Protein AF-A0A7J9Y4R1-F1 (afdb_monomer)

Nearest PDB structures (foldseek):
  2bsq-assembly1_F  TM=6.544E-01  e=1.999E+00  Neisseria gonorrhoeae
  2bsq-assembly1_E  TM=6.856E-01  e=2.479E+00  Neisseria gonorrhoeae

Mean predicted aligned error: 15.53 Å

Structure (mmCIF, N/CA/C/O backbone):
data_AF-A0A7J9Y4R1-F1
#
_entry.id   AF-A0A7J9Y4R1-F1
#
loop_
_atom_site.group_PDB
_atom_site.id
_atom_site.type_symbol
_atom_site.label_atom_id
_atom_site.label_alt_id
_atom_site.label_comp_id
_atom_site.label_asym_id
_atom_site.label_entity_id
_atom_site.label_seq_id
_atom_site.pdbx_PDB_ins_code
_atom_site.Cartn_x
_atom_site.Cartn_y
_atom_site.Cartn_z
_atom_site.occupancy
_atom_site.B_iso_or_equiv
_atom_site.auth_seq_id
_atom_site.auth_comp_id
_atom_site.auth_asym_id
_atom_site.auth_atom_id
_atom_site.pdbx_PDB_model_num
ATOM 1 N N . MET A 1 1 ? -0.280 36.667 -30.301 1.00 43.56 1 MET A N 1
ATOM 2 C CA . MET A 1 1 ? 0.157 35.266 -30.168 1.00 43.56 1 MET A CA 1
ATOM 3 C C . MET A 1 1 ? 1.519 35.346 -29.521 1.00 43.56 1 MET A C 1
ATOM 5 O O . MET A 1 1 ? 2.471 35.665 -30.214 1.00 43.56 1 MET A O 1
ATOM 9 N N . ASP A 1 2 ? 1.566 35.244 -28.194 1.00 50.28 2 ASP A N 1
ATOM 10 C CA . ASP A 1 2 ? 2.825 35.308 -27.452 1.00 50.28 2 ASP A CA 1
ATOM 11 C C . ASP A 1 2 ? 3.618 34.029 -27.700 1.00 50.28 2 ASP A C 1
ATOM 13 O O . ASP A 1 2 ? 3.128 32.927 -27.434 1.00 50.28 2 ASP A O 1
ATOM 17 N N . ASP A 1 3 ? 4.810 34.221 -28.253 1.00 58.75 3 ASP A N 1
ATOM 18 C CA . ASP A 1 3 ? 5.812 33.205 -28.536 1.00 58.75 3 ASP A CA 1
ATOM 19 C C . ASP A 1 3 ? 6.282 32.591 -27.207 1.00 58.75 3 ASP A C 1
ATOM 21 O O . ASP A 1 3 ? 6.934 33.247 -26.393 1.00 58.75 3 ASP A O 1
ATOM 25 N N . LYS A 1 4 ? 5.836 31.364 -26.917 1.00 66.06 4 LYS A N 1
ATOM 26 C CA . LYS A 1 4 ? 6.208 30.617 -25.707 1.00 66.06 4 LYS A CA 1
ATOM 27 C C . LYS A 1 4 ? 7.372 29.685 -26.026 1.00 66.06 4 LYS A C 1
ATOM 29 O O . LYS A 1 4 ? 7.210 28.470 -25.981 1.00 66.06 4 LYS A O 1
ATOM 34 N N . THR A 1 5 ? 8.523 30.257 -26.342 1.00 69.00 5 THR A N 1
ATOM 35 C CA . THR A 1 5 ? 9.767 29.495 -26.484 1.00 69.00 5 THR A CA 1
ATOM 36 C C . THR A 1 5 ? 10.214 29.010 -25.108 1.00 69.00 5 THR A C 1
ATOM 38 O O . THR A 1 5 ? 10.308 29.800 -24.160 1.00 69.00 5 THR A O 1
ATOM 41 N N . PHE A 1 6 ? 10.460 27.708 -24.969 1.00 67.06 6 PHE A N 1
ATOM 42 C CA . PHE A 1 6 ? 10.959 27.136 -23.723 1.00 67.06 6 PHE A CA 1
ATOM 43 C C . PHE A 1 6 ? 12.399 27.614 -23.469 1.00 67.06 6 PHE A C 1
ATOM 45 O O . PHE A 1 6 ? 13.197 27.706 -24.406 1.00 67.06 6 PHE A O 1
ATOM 52 N N . PRO A 1 7 ? 12.780 27.923 -22.214 1.00 71.69 7 PRO A N 1
ATOM 53 C CA . PRO A 1 7 ? 14.157 28.291 -21.901 1.00 71.69 7 PRO A CA 1
ATOM 54 C C . PRO A 1 7 ? 15.121 27.183 -22.358 1.00 71.69 7 PRO A C 1
ATOM 56 O O . PRO A 1 7 ? 14.997 26.044 -21.912 1.00 71.69 7 PRO A O 1
ATOM 59 N N . GLY A 1 8 ? 16.058 27.516 -23.251 1.00 74.62 8 GLY A N 1
ATOM 60 C CA . GLY A 1 8 ? 17.034 26.576 -23.822 1.00 74.62 8 GLY A CA 1
ATOM 61 C C . GLY A 1 8 ? 16.608 25.883 -25.123 1.00 74.62 8 GLY A C 1
ATOM 62 O O . GLY A 1 8 ? 17.381 25.103 -25.667 1.00 74.62 8 GLY A O 1
ATOM 63 N N . GLU A 1 9 ? 15.418 26.171 -25.660 1.00 77.38 9 GLU A N 1
ATOM 64 C CA . GLU A 1 9 ? 14.936 25.569 -26.913 1.00 77.38 9 GLU A CA 1
ATOM 65 C C . GLU A 1 9 ? 15.802 25.962 -28.119 1.00 77.38 9 GLU A C 1
ATOM 67 O O . GLU A 1 9 ? 16.166 25.103 -28.913 1.00 77.38 9 GLU A O 1
ATOM 72 N N . ALA A 1 10 ? 16.227 27.227 -28.215 1.00 76.88 10 ALA A N 1
ATOM 73 C CA . ALA A 1 10 ? 17.127 27.676 -29.281 1.00 76.88 10 ALA A CA 1
ATOM 74 C C . ALA A 1 10 ? 18.501 26.980 -29.227 1.00 76.88 10 ALA A C 1
ATOM 76 O O . ALA A 1 10 ? 19.038 26.595 -30.264 1.00 76.88 10 ALA A O 1
ATOM 77 N N . ASP A 1 11 ? 19.036 26.762 -28.022 1.00 79.94 11 ASP A N 1
ATOM 78 C CA . ASP A 1 11 ? 20.310 26.063 -27.825 1.00 79.94 11 ASP A CA 1
ATOM 79 C C . ASP A 1 11 ? 20.180 24.565 -28.137 1.00 79.94 11 ASP A C 1
ATOM 81 O O . ASP A 1 11 ? 21.069 23.978 -28.751 1.00 79.94 11 ASP A O 1
ATOM 85 N N . ALA A 1 12 ? 19.053 23.945 -27.772 1.00 78.81 12 ALA A N 1
ATOM 86 C CA . ALA A 1 12 ? 18.759 22.552 -28.099 1.00 78.81 12 ALA A CA 1
ATOM 87 C C . ALA A 1 12 ? 18.584 22.337 -29.611 1.00 78.81 12 ALA A C 1
ATOM 89 O O . ALA A 1 12 ? 19.083 21.350 -30.149 1.00 78.81 12 ALA A O 1
ATOM 90 N N . VAL A 1 13 ? 17.921 23.270 -30.302 1.00 80.50 13 VAL A N 1
ATOM 91 C CA . VAL A 1 13 ? 17.761 23.243 -31.764 1.00 80.50 13 VAL A CA 1
ATOM 92 C C . VAL A 1 13 ? 19.113 23.418 -32.455 1.00 80.50 13 VAL A C 1
ATOM 94 O O . VAL A 1 13 ? 19.465 22.600 -33.301 1.00 80.50 13 VAL A O 1
ATOM 97 N N . ALA A 1 14 ? 19.921 24.397 -32.041 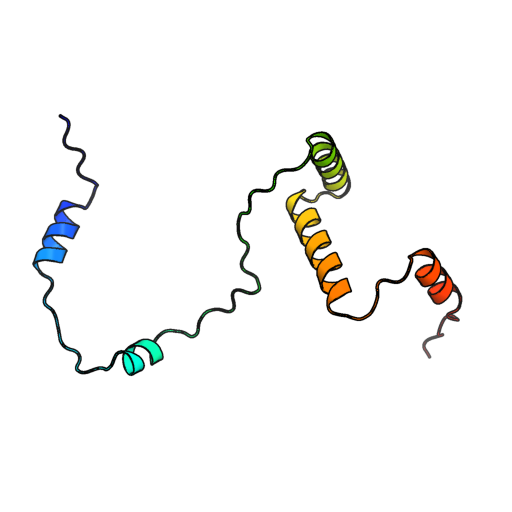1.00 81.19 14 ALA A N 1
ATOM 98 C CA . ALA A 1 14 ? 21.266 24.593 -32.584 1.00 81.19 14 ALA A CA 1
ATOM 99 C C . ALA A 1 14 ? 22.185 23.379 -32.334 1.00 81.19 14 ALA A C 1
ATOM 101 O O . ALA A 1 14 ? 22.964 22.991 -33.205 1.00 81.19 14 ALA A O 1
ATOM 102 N N . ALA A 1 15 ? 22.074 22.739 -31.165 1.00 81.38 15 ALA A N 1
ATOM 103 C CA . ALA A 1 15 ? 22.802 21.510 -30.867 1.00 81.38 15 ALA A CA 1
ATOM 104 C C . ALA A 1 15 ? 22.345 20.356 -31.770 1.00 81.38 15 ALA A C 1
ATOM 106 O O . ALA A 1 15 ? 23.191 19.653 -32.322 1.00 81.38 15 ALA A O 1
ATOM 107 N N . ALA A 1 16 ? 21.035 20.192 -31.974 1.00 82.38 16 ALA A N 1
ATOM 108 C CA . ALA A 1 16 ? 20.473 19.149 -32.827 1.00 82.38 16 ALA A CA 1
ATOM 109 C C . ALA A 1 16 ? 20.893 19.299 -34.299 1.00 82.38 16 ALA A C 1
ATOM 111 O O . ALA A 1 16 ? 21.221 18.302 -34.939 1.00 82.38 16 ALA A O 1
ATOM 112 N N . GLU A 1 17 ? 20.958 20.529 -34.817 1.00 86.06 17 GLU A N 1
ATOM 113 C CA . GLU A 1 17 ? 21.434 20.824 -36.178 1.00 86.06 17 GLU A CA 1
ATOM 114 C C . GLU A 1 17 ? 22.923 20.494 -36.385 1.00 86.06 17 GLU A C 1
ATOM 116 O O . GLU A 1 17 ? 23.355 20.252 -37.511 1.00 86.06 17 GLU A O 1
ATOM 121 N N . SER A 1 18 ? 23.708 20.448 -35.304 1.00 85.00 18 SER A N 1
ATOM 122 C CA . SER A 1 18 ? 25.131 20.087 -35.333 1.00 85.00 18 SER A CA 1
ATOM 123 C C . SER A 1 18 ? 25.403 18.582 -35.184 1.00 85.00 18 SER A C 1
ATOM 125 O O . SER A 1 18 ? 26.550 18.146 -35.324 1.00 85.00 18 SER A O 1
ATOM 127 N N . LEU A 1 19 ? 24.373 17.771 -34.905 1.00 87.12 19 LEU A N 1
ATOM 128 C CA . LEU A 1 19 ? 24.528 16.329 -34.729 1.00 87.12 19 LEU A CA 1
ATOM 129 C C . LEU A 1 19 ? 24.823 15.653 -36.067 1.00 87.12 19 LEU A C 1
ATOM 131 O O . LEU A 1 19 ? 24.079 15.767 -37.040 1.00 87.12 19 LEU A O 1
ATOM 135 N N . THR A 1 20 ? 25.904 14.883 -36.091 1.00 86.00 20 THR A N 1
ATOM 136 C CA . THR A 1 20 ? 26.242 14.002 -37.207 1.00 86.00 20 THR A CA 1
ATOM 137 C C . THR A 1 20 ? 26.141 12.560 -36.747 1.00 86.00 20 THR A C 1
ATOM 139 O O . THR A 1 20 ? 26.521 12.222 -35.625 1.00 86.00 20 THR A O 1
ATOM 142 N N . TYR A 1 21 ? 25.589 11.705 -37.607 1.00 81.25 21 TYR A N 1
ATOM 143 C CA . TYR A 1 21 ? 25.558 10.278 -37.330 1.00 81.25 21 TYR A CA 1
ATOM 144 C C . TYR A 1 21 ? 26.975 9.723 -37.457 1.00 81.25 21 TYR A C 1
ATOM 146 O O . TYR A 1 21 ? 27.581 9.790 -38.528 1.00 81.25 21 TYR A O 1
ATOM 154 N N . VAL A 1 22 ? 27.496 9.189 -36.357 1.00 84.44 22 VAL A N 1
ATOM 155 C CA . VAL A 1 22 ? 28.756 8.452 -36.339 1.00 84.44 22 VAL A CA 1
ATOM 156 C C . VAL A 1 22 ? 28.402 6.980 -36.251 1.00 84.44 22 VAL A C 1
ATOM 158 O O . VAL A 1 22 ? 27.851 6.533 -35.248 1.00 84.44 22 VAL A O 1
ATOM 161 N N . ASP A 1 23 ? 28.712 6.243 -37.312 1.00 83.81 23 ASP A N 1
ATOM 162 C CA . ASP A 1 23 ? 28.659 4.789 -37.279 1.00 83.81 23 ASP A CA 1
ATOM 163 C C . ASP A 1 23 ? 29.8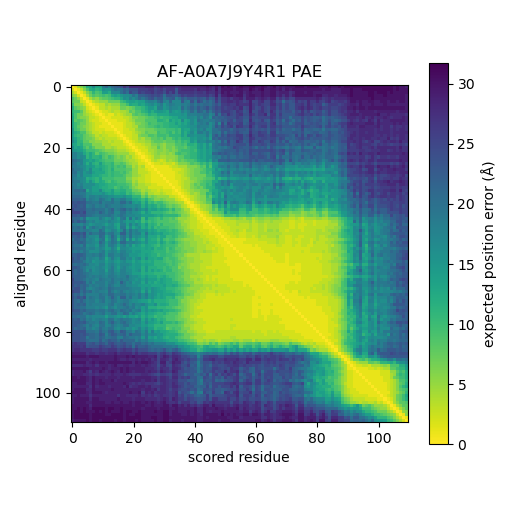15 4.292 -36.407 1.00 83.81 23 ASP A C 1
ATOM 165 O O . ASP A 1 23 ? 30.991 4.454 -36.745 1.00 83.81 23 ASP A O 1
ATOM 169 N N . THR A 1 24 ? 29.479 3.755 -35.239 1.00 81.94 24 THR A N 1
ATOM 170 C CA . THR A 1 24 ? 30.460 3.227 -34.290 1.00 81.94 24 THR A CA 1
ATOM 171 C C . THR A 1 24 ? 30.973 1.850 -34.708 1.00 81.94 24 THR A C 1
ATOM 173 O O . THR A 1 24 ? 31.936 1.365 -34.116 1.00 81.94 24 THR A O 1
ATOM 176 N N . GLY A 1 25 ? 30.357 1.217 -35.717 1.00 86.88 25 GLY A N 1
ATOM 177 C CA . GLY A 1 25 ? 30.644 -0.157 -36.126 1.00 86.88 25 GLY A CA 1
ATOM 178 C C . GLY A 1 25 ? 30.214 -1.207 -35.100 1.00 86.88 25 GLY A C 1
ATOM 179 O O . GLY A 1 25 ? 30.508 -2.386 -35.283 1.00 86.88 25 GLY A O 1
ATOM 180 N N . GLU A 1 26 ? 29.539 -0.790 -34.027 1.00 88.06 26 GLU A N 1
ATOM 181 C CA . GLU A 1 26 ? 29.059 -1.671 -32.969 1.00 88.06 26 GLU A CA 1
ATOM 182 C C . GLU A 1 26 ? 27.656 -2.163 -33.304 1.00 88.06 26 GLU A C 1
ATOM 184 O O . GLU A 1 26 ? 26.767 -1.401 -33.689 1.00 88.06 26 GLU A O 1
ATOM 189 N N . THR A 1 27 ? 27.445 -3.457 -33.131 1.00 90.31 27 THR A N 1
ATOM 190 C CA . THR A 1 27 ? 26.120 -4.054 -33.232 1.00 90.31 27 THR A CA 1
ATOM 191 C C . THR A 1 27 ? 25.244 -3.630 -32.052 1.00 90.31 27 THR A C 1
ATOM 193 O O . THR A 1 27 ? 25.726 -3.324 -30.960 1.00 90.31 27 THR A O 1
ATOM 196 N N . GLU A 1 28 ? 23.923 -3.672 -32.237 1.00 85.50 28 GLU A N 1
ATOM 197 C CA . GLU A 1 28 ? 22.955 -3.393 -31.166 1.00 85.50 28 GLU A CA 1
ATOM 198 C C . GLU A 1 28 ? 23.212 -4.254 -29.917 1.00 85.50 28 GLU A C 1
ATOM 200 O O . GLU A 1 28 ? 23.142 -3.765 -28.793 1.00 85.50 28 GLU A O 1
ATOM 205 N N . ALA A 1 29 ? 23.593 -5.520 -30.106 1.00 88.69 29 ALA A N 1
ATOM 206 C CA . ALA A 1 29 ? 23.915 -6.428 -29.011 1.00 88.69 29 ALA A CA 1
ATOM 207 C C . ALA A 1 29 ? 25.148 -5.980 -28.202 1.00 88.69 29 ALA A C 1
ATOM 209 O O . ALA A 1 29 ? 25.137 -6.062 -26.974 1.00 88.69 29 ALA A O 1
ATOM 210 N N . GLU A 1 30 ? 26.195 -5.482 -28.867 1.00 91.38 30 GLU A N 1
ATOM 211 C CA . GLU A 1 30 ? 27.406 -4.967 -28.210 1.00 91.38 30 GLU A CA 1
ATOM 212 C C . GLU A 1 30 ? 27.127 -3.673 -27.441 1.00 91.38 30 GLU A C 1
ATOM 214 O O . GLU A 1 30 ? 27.661 -3.478 -26.349 1.00 91.38 30 GLU A O 1
ATOM 219 N N . LEU A 1 31 ? 26.249 -2.816 -27.968 1.00 88.50 31 LEU A N 1
ATOM 220 C CA . LEU A 1 31 ? 25.796 -1.607 -27.280 1.00 88.50 31 LEU A CA 1
ATOM 221 C C . LEU A 1 31 ? 24.957 -1.941 -26.041 1.00 88.50 31 LEU A C 1
ATOM 223 O O . LEU A 1 31 ? 25.198 -1.386 -24.968 1.00 88.50 31 LEU A O 1
ATOM 227 N N . LEU A 1 32 ? 24.015 -2.881 -26.155 1.00 86.75 32 LEU A N 1
ATOM 228 C CA . LEU A 1 32 ? 23.186 -3.326 -25.031 1.00 86.75 32 LEU A CA 1
ATOM 229 C C . LEU A 1 32 ? 24.020 -3.990 -23.927 1.00 86.75 32 LEU A C 1
ATOM 231 O O . LEU A 1 32 ? 23.730 -3.797 -22.750 1.00 86.75 32 LEU A O 1
ATOM 235 N N . ALA A 1 33 ? 25.087 -4.712 -24.281 1.00 88.69 33 ALA A N 1
ATOM 236 C CA . ALA A 1 33 ? 25.990 -5.336 -23.312 1.00 88.69 33 ALA A CA 1
ATOM 237 C C . ALA A 1 33 ? 26.791 -4.328 -22.464 1.00 88.69 33 ALA A C 1
ATOM 239 O O . ALA A 1 33 ? 27.307 -4.693 -21.409 1.00 88.69 33 ALA A O 1
ATOM 240 N N . LYS A 1 34 ? 26.908 -3.070 -22.911 1.00 90.19 34 LYS A N 1
ATOM 241 C CA . LYS A 1 34 ? 27.576 -1.989 -22.166 1.00 90.19 34 LYS A CA 1
ATOM 242 C C . LYS A 1 34 ? 26.650 -1.252 -21.204 1.00 90.19 34 LYS A C 1
ATOM 244 O O . LYS A 1 34 ? 27.138 -0.451 -20.405 1.00 90.19 34 LYS A O 1
ATOM 249 N N . LEU A 1 35 ? 25.338 -1.468 -21.294 1.00 85.94 35 LEU A N 1
ATOM 250 C CA . LEU A 1 35 ? 24.409 -0.882 -20.340 1.00 85.94 35 LEU A CA 1
ATOM 251 C C . LEU A 1 35 ? 24.663 -1.483 -18.952 1.00 85.94 35 LEU A C 1
ATOM 253 O O . LEU A 1 35 ? 25.004 -2.665 -18.844 1.00 85.94 35 LEU A O 1
ATOM 257 N N . PRO A 1 36 ? 24.505 -0.692 -17.877 1.00 82.56 36 PRO A N 1
ATOM 258 C CA . PRO A 1 36 ? 24.469 -1.263 -16.542 1.00 82.56 36 PRO A CA 1
ATOM 259 C C . PRO A 1 36 ? 23.387 -2.354 -16.492 1.00 82.56 36 PRO A C 1
ATOM 261 O O . PRO A 1 36 ? 22.374 -2.238 -17.194 1.00 82.56 36 PRO A O 1
ATOM 264 N N . PRO A 1 37 ? 23.584 -3.417 -15.688 1.00 79.69 37 PRO A N 1
ATOM 265 C CA . PRO A 1 37 ? 22.528 -4.396 -15.485 1.00 79.69 37 PRO A CA 1
ATOM 266 C C . PRO A 1 37 ? 21.260 -3.663 -15.028 1.00 79.69 37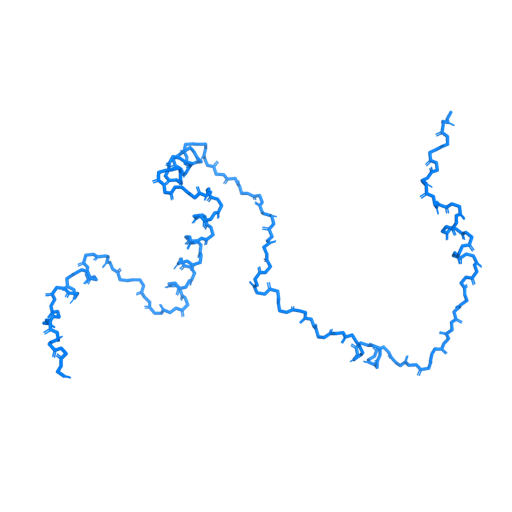 PRO A C 1
ATOM 268 O O . PRO A 1 37 ? 21.378 -2.662 -14.311 1.00 79.69 37 PRO A O 1
ATOM 271 N N . PRO A 1 38 ? 20.064 -4.121 -15.444 1.00 76.06 38 PRO A N 1
ATOM 272 C CA . PRO A 1 38 ? 18.831 -3.536 -14.945 1.00 76.06 38 PRO A CA 1
ATOM 273 C C . PRO A 1 38 ? 18.886 -3.568 -13.420 1.00 76.06 38 PRO A C 1
ATOM 275 O O . PRO A 1 38 ? 19.186 -4.610 -12.831 1.00 76.06 38 PRO A O 1
ATOM 278 N N . GLU A 1 39 ? 18.678 -2.411 -12.797 1.00 78.69 39 GLU A N 1
ATOM 279 C CA . GLU A 1 39 ? 18.623 -2.337 -11.344 1.00 78.69 39 GLU A CA 1
ATOM 280 C C . GLU A 1 39 ? 17.526 -3.277 -10.845 1.00 78.69 39 GLU A C 1
ATOM 282 O O . GLU A 1 39 ? 16.469 -3.403 -11.470 1.00 78.69 39 GLU A O 1
ATOM 287 N N . ASP A 1 40 ? 17.786 -3.953 -9.727 1.00 77.25 40 ASP A N 1
ATOM 288 C CA . ASP A 1 40 ? 16.754 -4.728 -9.057 1.00 77.25 40 ASP A CA 1
ATOM 289 C C . ASP A 1 40 ? 15.667 -3.761 -8.573 1.00 77.25 40 ASP A C 1
ATOM 291 O O . ASP A 1 40 ? 15.867 -2.965 -7.655 1.00 77.25 40 ASP A O 1
ATOM 295 N N . THR A 1 41 ? 14.514 -3.791 -9.241 1.00 79.94 41 THR A N 1
ATOM 296 C CA . THR A 1 41 ? 13.379 -2.925 -8.923 1.00 79.94 41 THR A CA 1
ATOM 297 C C . THR A 1 41 ? 12.511 -3.486 -7.799 1.00 79.94 41 THR A C 1
ATOM 299 O O . THR A 1 41 ? 11.430 -2.946 -7.571 1.00 79.94 41 THR A O 1
ATOM 302 N N . GLY A 1 42 ? 12.934 -4.558 -7.115 1.00 76.94 42 GLY A N 1
ATOM 303 C CA . GLY A 1 42 ? 12.157 -5.217 -6.061 1.00 76.94 42 GLY A CA 1
ATOM 304 C C . GLY A 1 42 ? 11.669 -4.267 -4.962 1.00 76.94 42 GLY A C 1
ATOM 305 O O . GLY A 1 42 ? 10.531 -4.382 -4.516 1.00 76.94 42 GLY A O 1
ATOM 306 N N . ASP A 1 43 ? 12.473 -3.257 -4.615 1.00 78.88 43 ASP A N 1
ATOM 307 C CA . ASP A 1 43 ? 12.153 -2.275 -3.568 1.00 78.88 43 ASP A CA 1
ATOM 308 C C . ASP A 1 43 ? 11.570 -0.953 -4.106 1.00 78.88 43 ASP A C 1
ATOM 310 O O . ASP A 1 43 ? 11.317 -0.004 -3.352 1.00 78.88 43 ASP A O 1
ATOM 314 N N . MET A 1 44 ? 11.356 -0.847 -5.421 1.00 88.75 44 MET A N 1
ATOM 315 C CA . MET A 1 44 ? 10.862 0.382 -6.037 1.00 88.75 44 MET A CA 1
ATOM 316 C C . MET A 1 44 ? 9.380 0.602 -5.711 1.00 88.75 44 MET A C 1
ATOM 318 O O . MET A 1 44 ? 8.504 -0.175 -6.088 1.00 88.75 44 MET A O 1
ATOM 322 N N . LEU A 1 45 ? 9.069 1.723 -5.057 1.00 91.44 45 LEU A N 1
ATOM 323 C CA . LEU A 1 45 ? 7.691 2.084 -4.726 1.00 91.44 45 LEU A CA 1
ATOM 324 C C . LEU A 1 45 ? 7.013 2.827 -5.879 1.00 91.44 45 LEU A C 1
ATOM 326 O O . LEU A 1 45 ? 7.516 3.840 -6.365 1.00 91.44 45 LEU A O 1
ATOM 330 N N . VAL A 1 46 ? 5.814 2.375 -6.255 1.00 93.56 46 VAL A N 1
ATOM 331 C CA . VAL A 1 46 ? 5.012 2.971 -7.332 1.00 93.56 46 VAL A CA 1
ATOM 332 C C . VAL A 1 46 ? 3.733 3.594 -6.778 1.00 93.56 46 VAL A C 1
ATOM 334 O O . VAL A 1 46 ? 2.980 2.975 -6.021 1.00 93.56 46 VAL A O 1
ATOM 337 N N . VAL A 1 47 ? 3.443 4.831 -7.187 1.00 95.06 47 VAL A N 1
ATOM 338 C CA . VAL A 1 47 ? 2.189 5.505 -6.828 1.00 95.06 47 VAL A CA 1
ATOM 339 C C . VAL A 1 47 ? 1.029 4.854 -7.574 1.00 95.06 47 VAL A C 1
ATOM 341 O O . VAL A 1 47 ? 0.948 4.915 -8.798 1.00 95.06 47 VAL A O 1
ATOM 344 N N . THR A 1 48 ? 0.093 4.280 -6.821 1.00 92.44 48 THR A N 1
ATOM 345 C CA . THR A 1 48 ? -1.077 3.591 -7.375 1.00 92.44 48 THR A CA 1
ATOM 346 C C . THR A 1 48 ? -2.366 4.214 -6.850 1.00 92.44 48 THR A C 1
ATOM 348 O O . THR A 1 48 ? -2.506 4.481 -5.656 1.00 92.44 48 THR A O 1
ATOM 351 N N . SER A 1 49 ? -3.333 4.447 -7.741 1.00 94.19 49 SER A N 1
ATOM 352 C CA . SER A 1 49 ? -4.662 4.943 -7.367 1.00 94.19 49 SER A CA 1
ATOM 353 C C . SER A 1 49 ? -5.629 3.785 -7.135 1.00 94.19 49 SER A C 1
ATOM 355 O O . SER A 1 49 ? -5.895 3.008 -8.048 1.00 94.19 49 SER A O 1
ATOM 357 N N . LEU A 1 50 ? -6.214 3.709 -5.939 1.00 93.25 50 LEU A N 1
ATOM 358 C CA . LEU A 1 50 ? -7.212 2.701 -5.576 1.00 93.25 50 LEU A CA 1
ATOM 359 C C . LEU A 1 50 ? -8.535 3.369 -5.187 1.00 93.25 50 LEU A C 1
ATOM 361 O O . LEU A 1 50 ? -8.567 4.309 -4.391 1.00 93.25 50 LEU A O 1
ATOM 365 N N . ARG A 1 51 ? -9.651 2.855 -5.714 1.00 96.88 51 ARG A N 1
ATOM 366 C CA . ARG A 1 51 ? -10.992 3.251 -5.267 1.00 96.88 51 ARG A CA 1
ATOM 367 C C . ARG A 1 51 ? -11.434 2.345 -4.123 1.00 96.88 51 ARG A C 1
ATOM 369 O O . ARG A 1 51 ? -11.574 1.144 -4.312 1.00 96.88 51 ARG A O 1
ATOM 376 N N . ILE A 1 52 ? -11.709 2.934 -2.963 1.00 96.38 52 ILE A N 1
ATOM 377 C CA . ILE A 1 52 ? -12.265 2.234 -1.799 1.00 96.38 52 ILE A CA 1
ATOM 378 C C . ILE A 1 52 ? -13.465 2.997 -1.229 1.00 96.38 52 ILE A C 1
ATOM 380 O O . ILE A 1 52 ? -13.542 4.220 -1.382 1.00 96.38 52 ILE A O 1
ATOM 384 N N . PRO A 1 53 ? -14.396 2.318 -0.534 1.00 98.31 53 PRO A N 1
ATOM 385 C CA . PRO A 1 53 ? -15.488 2.993 0.157 1.00 98.31 53 PRO A CA 1
ATOM 386 C C . PRO A 1 53 ? -14.979 4.033 1.165 1.00 98.31 53 PRO A C 1
ATOM 388 O O . PRO A 1 53 ? -14.052 3.767 1.932 1.00 98.31 53 PRO A O 1
ATOM 391 N N . LEU A 1 54 ? -15.638 5.195 1.241 1.00 97.94 54 LEU A N 1
ATOM 392 C CA . LEU A 1 54 ? -15.248 6.284 2.151 1.00 97.94 54 LEU A CA 1
ATOM 393 C C . LEU A 1 54 ? -15.184 5.832 3.618 1.00 97.94 54 LEU A C 1
ATOM 395 O O . LEU A 1 54 ? -14.253 6.174 4.343 1.00 97.94 54 LEU A O 1
ATOM 399 N N . ARG A 1 55 ? -16.148 5.009 4.046 1.00 98.06 55 ARG A N 1
ATOM 400 C CA . ARG A 1 55 ? -16.166 4.448 5.403 1.00 98.06 55 ARG A CA 1
ATOM 401 C C . ARG A 1 55 ? -14.924 3.600 5.685 1.00 98.06 55 ARG A C 1
ATOM 403 O O . ARG A 1 55 ? -14.386 3.670 6.784 1.00 98.06 55 ARG A O 1
ATOM 410 N N . LEU A 1 56 ? -14.472 2.813 4.707 1.00 97.62 56 LEU A N 1
ATOM 411 C CA . LEU A 1 56 ? -13.260 2.008 4.839 1.00 97.62 56 LEU A CA 1
ATOM 412 C C . LEU A 1 56 ? -12.025 2.908 4.936 1.00 97.62 56 LEU A C 1
ATOM 414 O O . LEU A 1 56 ? -11.219 2.724 5.843 1.00 97.62 56 LEU A O 1
ATOM 418 N N . ARG A 1 57 ? -11.927 3.926 4.071 1.00 97.31 57 ARG A N 1
ATOM 419 C CA . ARG A 1 57 ? -10.846 4.922 4.114 1.00 97.31 57 ARG A CA 1
ATOM 420 C C . ARG A 1 57 ? -10.730 5.589 5.488 1.00 97.31 57 ARG A C 1
ATOM 422 O O . ARG A 1 57 ? -9.624 5.728 5.999 1.00 97.31 57 ARG A O 1
ATOM 429 N N . ASN A 1 58 ? -11.851 5.997 6.082 1.00 98.31 58 ASN A N 1
ATOM 430 C CA . ASN A 1 58 ? -11.841 6.666 7.385 1.00 98.31 58 ASN A CA 1
ATOM 431 C C . ASN A 1 58 ? -11.394 5.717 8.504 1.00 98.31 58 ASN A C 1
ATOM 433 O O . ASN A 1 58 ? -10.505 6.069 9.270 1.00 98.31 58 ASN A O 1
ATOM 437 N N . ARG A 1 59 ? -11.919 4.483 8.528 1.00 98.06 59 ARG A N 1
ATOM 438 C CA . ARG A 1 59 ? -11.492 3.458 9.496 1.00 98.06 59 ARG A CA 1
ATOM 439 C C . ARG A 1 59 ? -10.005 3.135 9.383 1.00 98.06 59 ARG A C 1
ATOM 441 O O . ARG A 1 59 ? -9.339 2.974 10.398 1.00 98.06 59 ARG A O 1
ATOM 448 N N . LEU A 1 60 ? -9.487 3.036 8.159 1.00 97.56 60 LEU A N 1
ATOM 449 C CA . LEU A 1 60 ? -8.062 2.818 7.925 1.00 97.56 60 LEU A CA 1
ATOM 450 C C . LEU A 1 60 ? -7.232 3.973 8.494 1.00 97.56 60 LEU A C 1
ATOM 452 O O . LEU A 1 60 ? -6.221 3.730 9.146 1.00 97.56 60 LEU A O 1
ATOM 456 N N . LYS A 1 61 ? -7.669 5.217 8.271 1.00 97.88 61 LYS A N 1
ATOM 457 C CA . LYS A 1 61 ? -6.984 6.407 8.781 1.00 97.88 61 LYS A CA 1
ATOM 458 C C . LYS A 1 61 ? -6.905 6.402 10.310 1.00 97.88 61 LYS A C 1
ATOM 460 O O . LYS A 1 61 ? -5.812 6.523 10.846 1.00 97.88 61 LYS A O 1
ATOM 465 N N . GLU A 1 62 ? -8.027 6.177 10.989 1.00 98.44 62 GLU A N 1
ATOM 466 C CA . GLU A 1 62 ? -8.086 6.081 12.458 1.00 98.44 62 GLU A CA 1
ATOM 467 C C . GLU A 1 62 ? -7.183 4.955 12.993 1.00 98.44 62 GLU A C 1
ATOM 469 O O . GLU A 1 62 ? -6.454 5.123 13.970 1.00 98.44 62 GLU A O 1
ATOM 474 N N . TYR A 1 63 ? -7.197 3.797 12.327 1.00 97.88 63 TYR A N 1
ATOM 475 C CA . TYR A 1 63 ? -6.382 2.648 12.713 1.00 97.88 63 TYR A CA 1
ATOM 476 C C . TYR A 1 63 ? -4.873 2.911 12.557 1.00 97.88 63 TYR A C 1
ATOM 478 O O . TYR 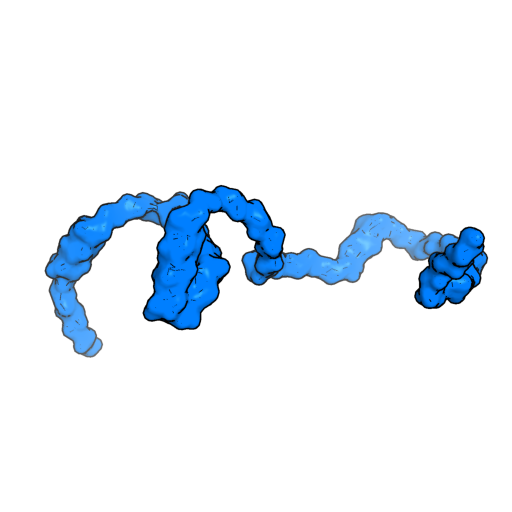A 1 63 ? -4.085 2.435 13.382 1.00 97.88 63 TYR A O 1
ATOM 486 N N . ALA A 1 64 ? -4.483 3.655 11.516 1.00 97.94 64 ALA A N 1
ATOM 487 C CA . ALA A 1 64 ? -3.107 4.072 11.253 1.00 97.94 64 ALA A CA 1
ATOM 488 C C . ALA A 1 64 ? -2.623 5.121 12.264 1.00 97.94 64 ALA A C 1
ATOM 490 O O . ALA A 1 64 ? -1.536 4.985 12.824 1.00 97.94 64 ALA A O 1
ATOM 491 N N . GLU A 1 65 ? -3.467 6.112 12.567 1.00 97.94 65 GLU A N 1
ATOM 492 C CA . GLU A 1 65 ? -3.196 7.147 13.571 1.00 97.94 65 GLU A CA 1
ATOM 493 C C . GLU A 1 65 ? -2.940 6.538 14.953 1.00 97.94 65 GLU A C 1
ATOM 495 O O . GLU A 1 65 ? -1.951 6.876 15.596 1.00 97.94 65 GLU A O 1
ATOM 500 N N . ALA A 1 66 ? -3.747 5.556 15.370 1.00 98.06 66 ALA A N 1
ATOM 501 C CA . ALA A 1 66 ? -3.547 4.849 16.638 1.00 98.06 66 ALA A CA 1
ATOM 502 C C . ALA A 1 66 ? -2.190 4.115 16.737 1.00 98.06 66 ALA A C 1
ATOM 504 O O . ALA A 1 66 ? -1.765 3.754 17.833 1.00 98.06 66 ALA A O 1
ATOM 505 N N . ARG A 1 67 ? -1.519 3.876 15.603 1.00 96.94 67 ARG A N 1
ATOM 506 C CA . ARG A 1 67 ? -0.218 3.194 15.491 1.00 96.94 67 ARG A CA 1
ATOM 507 C C . ARG A 1 67 ? 0.933 4.131 15.126 1.00 96.94 67 ARG A C 1
ATOM 509 O O . ARG A 1 67 ? 2.059 3.662 15.029 1.00 96.94 67 ARG A O 1
ATOM 516 N N . ASN A 1 68 ? 0.672 5.429 14.948 1.00 97.62 68 ASN A N 1
ATOM 517 C CA . ASN A 1 68 ? 1.644 6.416 14.465 1.00 97.62 68 ASN A CA 1
ATOM 518 C C . ASN A 1 68 ? 2.288 6.042 13.114 1.00 97.62 68 ASN A C 1
ATOM 520 O O . ASN A 1 68 ? 3.467 6.305 12.887 1.00 97.62 68 ASN A O 1
ATOM 524 N N . VAL A 1 69 ? 1.512 5.442 12.207 1.00 97.75 69 VAL A N 1
ATOM 525 C CA . VAL A 1 69 ? 1.949 5.104 10.840 1.00 97.75 69 VAL A CA 1
ATOM 526 C C . VAL A 1 69 ? 1.028 5.734 9.802 1.00 97.75 69 VAL A C 1
ATOM 528 O O . VAL A 1 69 ? -0.093 6.146 10.109 1.00 97.75 69 VAL A O 1
ATOM 531 N N . SER A 1 70 ? 1.478 5.816 8.548 1.00 97.50 70 SER A N 1
ATOM 532 C CA . SER A 1 70 ? 0.608 6.259 7.460 1.00 97.50 70 SER A CA 1
ATOM 533 C C . SER A 1 70 ? -0.341 5.131 7.015 1.00 97.50 70 SER A C 1
ATOM 535 O O . SER A 1 70 ? 0.010 3.950 7.075 1.00 97.50 70 SER A O 1
ATOM 537 N N . PRO A 1 71 ? -1.526 5.467 6.474 1.00 96.38 71 PRO A N 1
ATOM 538 C CA . PRO A 1 71 ? -2.404 4.486 5.836 1.00 96.38 71 PRO A CA 1
ATOM 539 C C . PRO A 1 71 ? -1.733 3.676 4.716 1.00 96.38 71 PRO A C 1
ATOM 541 O O . PRO A 1 71 ? -2.080 2.517 4.520 1.00 96.38 71 PRO A O 1
ATOM 544 N N . SER A 1 72 ? -0.784 4.270 3.980 1.00 95.69 72 SER A N 1
ATOM 545 C CA . SER A 1 72 ? -0.080 3.591 2.885 1.00 95.69 72 SER A CA 1
ATOM 546 C C . SER A 1 72 ? 0.865 2.495 3.374 1.00 95.69 72 SER A C 1
ATOM 548 O O . SER A 1 72 ? 0.969 1.471 2.706 1.00 95.69 72 SER A O 1
ATOM 550 N N . VAL A 1 73 ? 1.500 2.679 4.539 1.00 96.31 73 VAL A N 1
ATOM 551 C CA . VAL A 1 73 ? 2.340 1.649 5.168 1.00 96.31 73 VAL A CA 1
ATOM 552 C C . VAL A 1 73 ? 1.500 0.414 5.473 1.00 96.31 73 VAL A C 1
ATOM 554 O O . VAL A 1 73 ? 1.841 -0.667 5.017 1.00 96.31 73 VAL A O 1
ATOM 557 N N . LEU A 1 74 ? 0.348 0.594 6.125 1.00 96.19 74 LEU A N 1
ATOM 558 C CA . LEU A 1 74 ? -0.543 -0.520 6.457 1.00 96.19 74 LEU A CA 1
ATOM 559 C C . LEU A 1 74 ? -1.109 -1.229 5.229 1.00 96.19 74 LEU A C 1
ATOM 561 O O . LEU A 1 74 ? -1.191 -2.449 5.215 1.00 96.19 74 LEU A O 1
ATOM 565 N N . ILE A 1 75 ? -1.526 -0.474 4.204 1.00 95.56 75 ILE A N 1
ATOM 566 C CA . ILE A 1 75 ? -2.030 -1.072 2.960 1.00 95.56 75 ILE A CA 1
ATOM 567 C C . ILE A 1 75 ? -0.959 -1.974 2.351 1.00 95.56 75 ILE A C 1
ATOM 569 O O . ILE A 1 75 ? -1.267 -3.103 1.984 1.00 95.56 75 ILE A O 1
ATOM 573 N N . ARG A 1 76 ? 0.281 -1.484 2.262 1.00 94.38 76 ARG A N 1
ATOM 574 C CA . ARG A 1 76 ? 1.401 -2.255 1.726 1.00 94.38 76 ARG A CA 1
ATOM 575 C C . ARG A 1 76 ? 1.687 -3.493 2.578 1.00 94.38 76 ARG A C 1
ATOM 577 O O . ARG A 1 76 ? 1.666 -4.585 2.031 1.00 94.38 76 ARG A O 1
ATOM 584 N N . GLU A 1 77 ? 1.839 -3.340 3.893 1.00 93.94 77 GLU A N 1
ATOM 585 C CA . GLU A 1 77 ? 2.095 -4.459 4.815 1.00 93.94 77 GLU A CA 1
ATOM 586 C C . GLU A 1 77 ? 1.010 -5.537 4.737 1.00 93.94 77 GLU A C 1
ATOM 588 O O . GLU A 1 77 ? 1.304 -6.726 4.770 1.00 93.94 77 GLU A O 1
ATOM 593 N N . TRP A 1 78 ? -0.262 -5.148 4.629 1.00 94.56 78 TRP A N 1
ATOM 594 C CA . TRP A 1 78 ? -1.354 -6.114 4.511 1.00 94.56 78 TRP A CA 1
ATOM 595 C C . TRP A 1 78 ? -1.377 -6.821 3.161 1.00 94.56 78 TRP A C 1
ATOM 597 O O . TRP A 1 78 ? -1.761 -7.986 3.116 1.00 94.56 78 TRP A O 1
ATOM 607 N N . ILE A 1 79 ? -0.985 -6.142 2.081 1.00 92.62 79 ILE A N 1
ATOM 608 C CA . ILE A 1 79 ? -0.834 -6.767 0.764 1.00 92.62 79 ILE A CA 1
ATOM 609 C C . ILE A 1 79 ?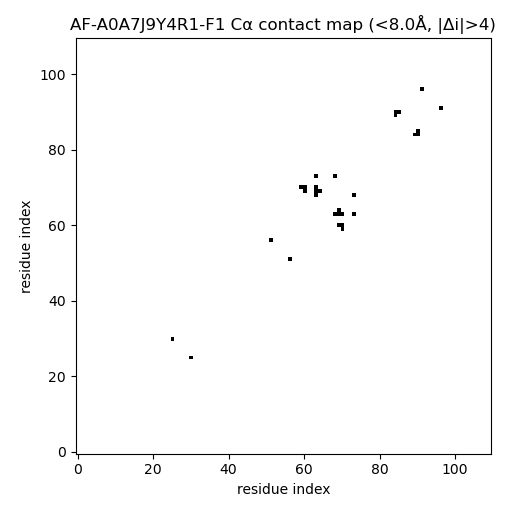 0.327 -7.762 0.798 1.00 92.62 79 ILE A C 1
ATOM 611 O O . ILE A 1 79 ? 0.125 -8.914 0.436 1.00 92.62 79 ILE A O 1
ATOM 615 N N . GLU A 1 80 ? 1.498 -7.348 1.287 1.00 90.38 80 GLU A N 1
ATOM 616 C CA . GLU A 1 80 ? 2.680 -8.207 1.435 1.00 90.38 80 GLU A CA 1
ATOM 617 C C . GLU A 1 80 ? 2.356 -9.433 2.290 1.00 90.38 80 GLU A C 1
ATOM 619 O O . GLU A 1 80 ? 2.534 -10.557 1.839 1.00 90.38 80 GLU A O 1
ATOM 624 N N . LEU A 1 81 ? 1.765 -9.236 3.474 1.00 87.19 81 LEU A N 1
ATOM 625 C CA . LEU A 1 81 ? 1.373 -10.329 4.365 1.00 87.19 81 LEU A CA 1
ATOM 626 C C . LEU A 1 81 ? 0.389 -11.301 3.703 1.00 87.19 81 LEU A C 1
ATOM 628 O O . LEU A 1 81 ? 0.473 -12.507 3.924 1.00 87.19 81 LEU A O 1
ATOM 632 N N . HIS A 1 82 ? -0.572 -10.786 2.932 1.00 86.12 82 HIS A N 1
ATOM 633 C CA . HIS A 1 82 ? -1.555 -11.630 2.265 1.00 86.12 82 HIS A CA 1
ATOM 634 C C . HIS A 1 82 ? -0.925 -12.446 1.135 1.00 86.12 82 HIS A C 1
ATOM 636 O O . HIS A 1 82 ? -1.192 -13.639 1.060 1.00 86.12 82 HIS A O 1
ATOM 642 N N . LEU A 1 83 ? -0.064 -11.827 0.321 1.00 84.94 83 LEU A N 1
ATOM 643 C CA . LEU A 1 83 ? 0.637 -12.488 -0.782 1.00 84.94 83 LEU A CA 1
ATOM 644 C C . LEU A 1 83 ? 1.671 -13.503 -0.277 1.00 84.94 83 LEU A C 1
ATOM 646 O O . LEU A 1 83 ? 1.687 -14.634 -0.745 1.00 84.94 83 LEU A O 1
ATOM 650 N N . SER A 1 84 ? 2.453 -13.173 0.757 1.00 77.81 84 SER A N 1
ATOM 651 C CA . SER A 1 84 ? 3.382 -14.131 1.375 1.00 77.81 84 SER A CA 1
ATOM 652 C C . SER A 1 84 ? 2.664 -15.360 1.938 1.00 77.81 84 SER A C 1
ATOM 654 O O . SER A 1 84 ? 3.205 -16.460 1.916 1.00 77.81 84 SER A O 1
ATOM 656 N N . ALA A 1 85 ? 1.428 -15.195 2.419 1.00 69.62 85 ALA A N 1
ATOM 657 C CA . ALA A 1 85 ? 0.606 -16.308 2.884 1.00 69.62 85 ALA A CA 1
ATOM 658 C C . ALA A 1 85 ? 0.013 -17.167 1.747 1.00 69.62 85 ALA A C 1
ATOM 660 O O . ALA A 1 85 ? -0.553 -18.226 2.026 1.00 69.62 85 ALA A O 1
ATOM 661 N N . GLU A 1 86 ? 0.082 -16.705 0.497 1.00 68.81 86 GLU A N 1
ATOM 662 C CA . GLU A 1 86 ? -0.258 -17.486 -0.697 1.00 68.81 86 GLU A CA 1
ATOM 663 C C . GLU A 1 86 ? 0.971 -18.208 -1.273 1.00 68.81 86 GLU A C 1
ATOM 665 O O . GLU A 1 86 ? 0.824 -19.320 -1.783 1.00 68.81 86 GLU A O 1
ATOM 670 N N . ASP A 1 87 ? 2.164 -17.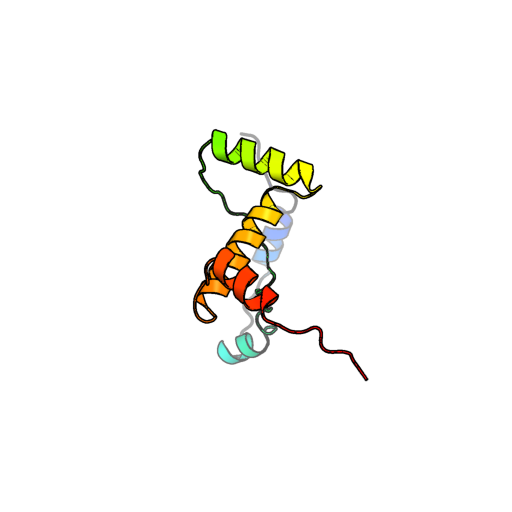617 -1.134 1.00 69.06 87 ASP A N 1
ATOM 671 C CA . ASP A 1 87 ? 3.432 -18.171 -1.632 1.00 69.06 87 ASP A CA 1
ATOM 672 C C . ASP A 1 87 ? 3.997 -19.307 -0.750 1.00 69.06 87 ASP A C 1
ATOM 674 O O . ASP A 1 87 ? 4.641 -20.224 -1.265 1.00 69.06 87 ASP A O 1
ATOM 678 N N . GLU A 1 88 ? 3.716 -19.305 0.561 1.00 60.84 88 GLU A N 1
ATOM 679 C CA . GLU A 1 88 ? 4.105 -20.367 1.502 1.00 60.84 88 GLU A CA 1
ATOM 680 C C .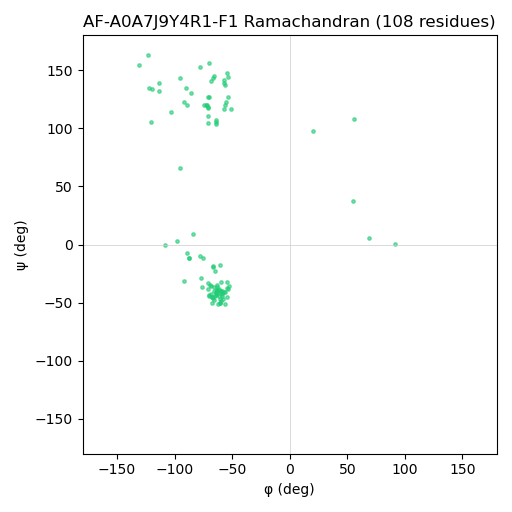 GLU A 1 88 ? 2.873 -20.997 2.189 1.00 60.84 88 GLU A C 1
ATOM 682 O O . GLU A 1 88 ? 2.248 -20.408 3.066 1.00 60.84 88 GLU A O 1
ATOM 687 N N . ASP A 1 89 ? 2.516 -22.218 1.776 1.00 56.28 89 ASP A N 1
ATOM 688 C CA . ASP A 1 89 ? 1.677 -23.212 2.470 1.00 56.28 89 ASP A CA 1
ATOM 689 C C . ASP A 1 89 ? 0.716 -22.734 3.598 1.00 56.28 89 ASP A C 1
ATOM 691 O O . ASP A 1 89 ? 1.039 -22.725 4.784 1.00 56.28 89 ASP A O 1
ATOM 695 N N . ARG A 1 90 ? -0.557 -22.539 3.212 1.00 56.12 90 ARG A N 1
ATOM 696 C CA . ARG A 1 90 ? -1.801 -22.548 4.023 1.00 56.12 90 ARG A CA 1
ATOM 697 C C . ARG A 1 90 ? -1.862 -21.597 5.228 1.00 56.12 90 ARG A C 1
ATOM 699 O O . ARG A 1 90 ? -1.432 -21.904 6.338 1.00 56.12 90 ARG A O 1
ATOM 706 N N . GLN A 1 91 ? -2.671 -20.551 5.065 1.00 56.94 91 GLN A N 1
ATOM 707 C CA . GLN A 1 91 ? -3.262 -19.789 6.167 1.00 56.94 91 GLN A CA 1
ATOM 708 C C . GLN A 1 91 ? -3.955 -20.719 7.182 1.00 56.94 91 GLN A C 1
ATOM 710 O O . GLN A 1 91 ? -4.941 -21.388 6.862 1.00 56.94 91 GLN A O 1
ATOM 715 N N . ILE A 1 92 ? -3.461 -20.743 8.423 1.00 64.69 92 ILE A N 1
ATOM 716 C CA . ILE A 1 92 ? -4.125 -21.423 9.541 1.00 64.69 92 ILE A CA 1
ATOM 717 C C . ILE A 1 92 ? -4.993 -20.432 10.335 1.00 64.69 92 ILE A C 1
ATOM 719 O O . ILE A 1 92 ? -4.604 -19.273 10.511 1.00 64.69 92 ILE A O 1
ATOM 723 N N . PRO A 1 93 ? -6.166 -20.846 10.852 1.00 70.81 93 PRO A N 1
ATOM 724 C CA . PRO A 1 93 ? -6.973 -20.002 11.726 1.00 70.81 93 PRO A CA 1
ATOM 725 C C . PRO A 1 93 ? -6.180 -19.539 12.954 1.00 70.81 93 PRO A C 1
ATOM 727 O O . PRO A 1 93 ? -5.508 -20.336 13.607 1.00 70.81 93 PRO A O 1
ATOM 730 N N . LEU A 1 94 ? -6.318 -18.264 13.337 1.00 73.19 94 LEU A N 1
ATOM 731 C CA . LEU A 1 94 ? -5.621 -17.692 14.500 1.00 73.19 94 LEU A CA 1
ATOM 732 C C . LEU A 1 94 ? -5.868 -18.494 15.789 1.00 73.19 94 LEU A C 1
ATOM 734 O O . LEU A 1 94 ? -4.963 -18.664 16.600 1.00 73.19 94 LEU A O 1
ATOM 738 N N . ALA A 1 95 ? -7.082 -19.015 15.974 1.00 78.69 95 ALA A N 1
ATOM 739 C CA . ALA A 1 95 ? -7.411 -19.859 17.120 1.00 78.69 95 ALA A CA 1
ATOM 740 C C . ALA A 1 95 ? -6.598 -21.166 17.142 1.00 78.69 95 ALA A C 1
ATOM 742 O O . ALA A 1 95 ? -6.191 -21.613 18.215 1.00 78.69 95 ALA A O 1
ATOM 743 N N . ASP A 1 96 ? -6.330 -21.750 15.974 1.00 80.12 96 ASP A N 1
ATOM 744 C CA . ASP A 1 96 ? -5.540 -22.973 15.844 1.00 80.12 96 ASP A CA 1
ATOM 745 C C . ASP A 1 96 ? -4.049 -22.684 16.020 1.00 80.12 96 ASP A C 1
ATOM 747 O O . ASP A 1 96 ? -3.364 -23.445 16.701 1.00 80.12 96 ASP A O 1
ATOM 751 N N . ALA A 1 97 ? -3.569 -21.537 15.529 1.00 85.19 97 ALA A N 1
ATOM 752 C CA . ALA A 1 97 ? -2.218 -21.053 15.808 1.00 85.19 97 ALA A CA 1
ATOM 753 C C . ALA A 1 97 ? -1.995 -20.843 17.317 1.00 85.19 97 ALA A C 1
ATOM 755 O O . ALA A 1 97 ? -1.030 -21.349 17.886 1.00 85.19 97 ALA A O 1
ATOM 756 N N . LEU A 1 98 ? -2.923 -20.161 17.996 1.00 88.56 98 LEU A N 1
ATOM 757 C CA . LEU A 1 98 ? -2.861 -19.943 19.444 1.00 88.56 98 LEU A CA 1
ATOM 758 C C . LEU A 1 98 ? -2.939 -21.257 20.229 1.00 88.56 98 LEU A C 1
ATOM 760 O O . LEU A 1 98 ? -2.210 -21.432 21.205 1.00 88.56 98 LEU A O 1
ATOM 764 N N . ARG A 1 99 ? -3.788 -22.200 19.799 1.00 82.50 99 ARG A N 1
ATOM 765 C CA . ARG A 1 99 ? -3.873 -23.530 20.413 1.00 82.50 99 ARG A CA 1
ATOM 766 C C . ARG A 1 99 ? -2.570 -24.307 20.232 1.00 82.50 99 ARG A C 1
ATOM 768 O O . ARG A 1 99 ? -2.100 -24.896 21.198 1.00 82.50 99 ARG A O 1
ATOM 775 N N . ALA A 1 100 ? -1.974 -24.279 19.042 1.00 85.56 100 ALA A N 1
ATOM 776 C CA . ALA A 1 100 ? -0.687 -24.914 18.773 1.00 85.56 100 ALA A CA 1
ATOM 777 C C . ALA A 1 100 ? 0.425 -24.315 19.649 1.00 85.56 100 ALA A C 1
ATOM 779 O O . ALA A 1 100 ? 1.134 -25.056 20.330 1.00 85.56 100 ALA A O 1
ATOM 780 N N . LEU A 1 101 ? 0.512 -22.984 19.734 1.00 85.00 101 LEU A N 1
ATOM 781 C CA . LEU A 1 101 ? 1.478 -22.294 20.595 1.00 85.00 101 LEU A CA 1
ATOM 782 C C . LEU A 1 101 ? 1.298 -22.652 22.077 1.00 85.00 101 LEU A C 1
ATOM 784 O O . LEU A 1 101 ? 2.283 -22.884 22.772 1.00 85.00 101 LEU A O 1
ATOM 788 N N . ALA A 1 102 ? 0.057 -22.776 22.554 1.00 86.88 102 ALA A N 1
ATOM 789 C CA . ALA A 1 102 ? -0.233 -23.162 23.936 1.00 86.88 102 ALA A CA 1
ATOM 790 C C . ALA A 1 102 ? 0.186 -24.606 24.285 1.00 86.88 102 ALA A C 1
ATOM 792 O O . ALA A 1 102 ? 0.305 -24.936 25.464 1.00 86.88 102 ALA A O 1
ATOM 793 N N . THR A 1 103 ? 0.404 -25.475 23.289 1.00 85.31 103 THR A N 1
ATOM 794 C CA . THR A 1 103 ? 0.861 -26.862 23.513 1.00 85.31 103 THR A CA 1
ATOM 795 C C . THR A 1 103 ? 2.380 -27.009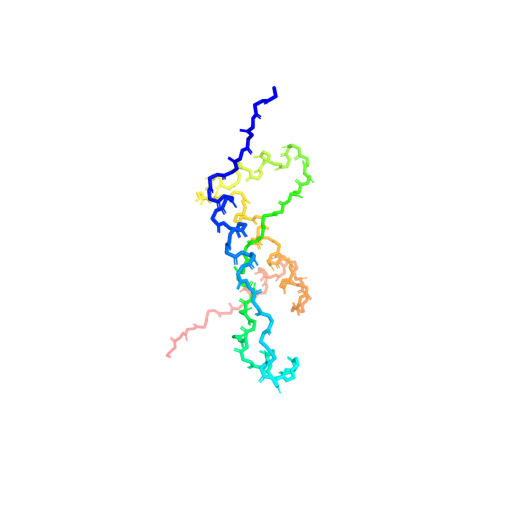 23.595 1.00 85.31 103 THR A C 1
ATOM 797 O O . THR A 1 103 ? 2.870 -28.057 24.026 1.00 85.31 103 THR A O 1
ATOM 800 N N . LEU A 1 104 ? 3.141 -25.975 23.231 1.00 82.94 104 LEU A N 1
ATOM 801 C CA . LEU A 1 104 ? 4.594 -25.982 23.355 1.00 82.94 104 LEU A CA 1
ATOM 802 C C . LEU A 1 104 ? 4.973 -25.821 24.835 1.00 82.94 104 LEU A C 1
ATOM 804 O O . LEU A 1 104 ? 4.638 -24.825 25.474 1.00 82.94 104 LEU A O 1
ATOM 808 N N . ARG A 1 105 ? 5.681 -26.804 25.410 1.00 75.00 105 ARG A N 1
ATOM 809 C CA . ARG A 1 105 ? 6.299 -26.619 26.735 1.00 75.00 105 ARG A CA 1
ATOM 810 C C . ARG A 1 105 ? 7.403 -25.564 26.621 1.00 75.00 105 ARG A C 1
ATOM 812 O O . ARG A 1 105 ? 8.121 -25.583 25.620 1.00 75.00 105 ARG A O 1
ATOM 819 N N . PRO A 1 106 ? 7.602 -24.702 27.634 1.00 70.50 106 PRO A N 1
ATOM 820 C CA . PRO A 1 106 ? 8.743 -23.799 27.649 1.00 70.50 106 PRO A CA 1
ATOM 821 C C . PRO A 1 106 ? 10.025 -24.628 27.549 1.00 70.50 106 PRO A C 1
ATOM 823 O O . PRO A 1 106 ? 10.312 -25.459 28.414 1.00 70.50 106 PRO A O 1
ATOM 826 N N . HIS A 1 107 ? 10.770 -24.439 26.461 1.00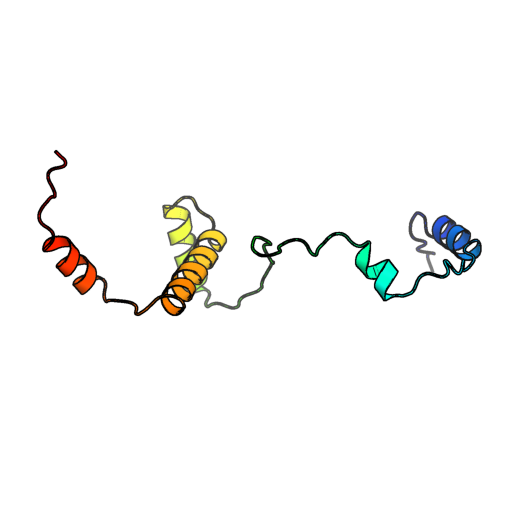 58.66 107 HIS A N 1
ATOM 827 C CA . HIS A 1 107 ? 12.106 -24.992 26.342 1.00 58.66 107 HIS A CA 1
ATOM 828 C C . HIS A 1 107 ? 12.985 -24.195 27.304 1.00 58.66 107 HIS A C 1
ATOM 830 O O . HIS A 1 107 ? 13.274 -23.024 27.065 1.00 58.66 107 HIS A O 1
ATOM 836 N N . SER A 1 108 ? 13.341 -24.796 28.439 1.00 61.03 108 SER A N 1
ATOM 837 C CA . SER A 1 108 ? 14.401 -24.256 29.283 1.00 61.03 108 SER A CA 1
ATOM 838 C C . SER A 1 108 ? 15.682 -24.335 28.465 1.00 61.03 108 SER A C 1
ATOM 840 O O . SER A 1 108 ? 16.222 -25.425 28.298 1.00 61.03 108 SER A O 1
ATOM 842 N N . ALA A 1 109 ? 16.132 -23.204 27.925 1.00 50.06 109 ALA A N 1
ATOM 843 C CA . ALA A 1 109 ? 17.479 -23.093 27.388 1.00 50.06 109 ALA A CA 1
ATOM 844 C C . ALA A 1 109 ? 18.468 -23.484 28.500 1.00 50.06 109 ALA A C 1
ATOM 846 O O . ALA A 1 109 ? 18.399 -22.935 29.604 1.00 50.06 109 ALA A O 1
ATOM 847 N N . ALA A 1 110 ? 19.304 -24.482 28.223 1.00 42.78 110 ALA A N 1
ATOM 848 C CA . ALA A 1 110 ? 20.427 -24.913 29.049 1.00 42.78 110 ALA A CA 1
ATOM 849 C C . ALA A 1 110 ? 21.730 -24.505 28.362 1.00 42.78 110 ALA A C 1
ATOM 851 O O . ALA A 1 110 ? 21.758 -24.563 27.110 1.00 42.78 110 ALA A O 1
#

Secondary structure (DSSP, 8-state):
----PPTTHHHHHHHHHT---------HHHHHTTSPPPP--TT----------HHHHHHHHHHHHTTT--HHHHHHHHHHHHHHHHHSS-PPPHHHHHHHHHHSPP----

Foldseek 3Di:
DDDPQDVCNVVVVVVVVPDDDDDPVDDPVRVVVPDDDPPDCVVPDDDDDDDDDPVVVVVLCVVQVVVVHHSVVVVVVVVVVVVVCVVDDDDDPPVVVVVVVVPDDPDPDD

Radius of gyration: 28.26 Å; Cα contacts (8 Å, |Δi|>4): 15; chains: 1; bounding box: 47×62×67 Å

Solvent-accessible surface area (backbone atoms only — not comparable to full-atom values): 7323 Å² total; per-residue (Å²): 133,84,84,81,75,58,92,61,47,72,58,51,50,57,50,57,74,68,64,72,92,72,87,81,84,67,52,72,68,62,56,58,70,68,49,77,76,81,73,85,61,88,83,64,86,77,95,75,92,79,93,71,59,68,70,56,55,50,52,43,44,56,58,19,56,81,67,77,48,55,53,67,57,53,54,48,53,53,49,51,55,53,50,53,40,69,76,50,83,70,82,69,57,67,70,56,52,53,52,53,59,70,67,56,73,85,77,77,85,127

pLDDT: mean 83.15, std 13.19, range [42.78, 98.44]

Sequence (110 aa):
MDDKTFPGEADAVAAAESLTYVDTGETEAELLAKLPPPEDTGDMLVVTSLRIPLRLRNRLKEYAEARNVSPSVLIREWIELHLSAEDEDRQIPLADALRALATLRPHSAA